Protein AF-A0A8T4NSS9-F1 (afdb_monomer_lite)

Structure (mmCIF, N/CA/C/O backbone):
data_AF-A0A8T4NSS9-F1
#
_entry.id   AF-A0A8T4NSS9-F1
#
loop_
_atom_site.group_PDB
_atom_site.id
_atom_site.type_symbol
_atom_site.label_atom_id
_atom_site.label_alt_id
_atom_site.label_comp_id
_atom_site.label_asym_id
_atom_site.label_entity_id
_atom_site.label_seq_id
_atom_site.pdbx_PDB_ins_code
_atom_site.Cartn_x
_atom_site.Cartn_y
_atom_site.Cartn_z
_atom_site.occupancy
_atom_site.B_iso_or_equiv
_atom_site.auth_seq_id
_atom_site.auth_comp_id
_atom_site.auth_asym_id
_atom_site.auth_atom_id
_atom_site.pdbx_PDB_model_num
ATOM 1 N N . MET A 1 1 ? 9.723 -18.872 -25.851 1.00 41.88 1 MET A N 1
ATOM 2 C CA . MET A 1 1 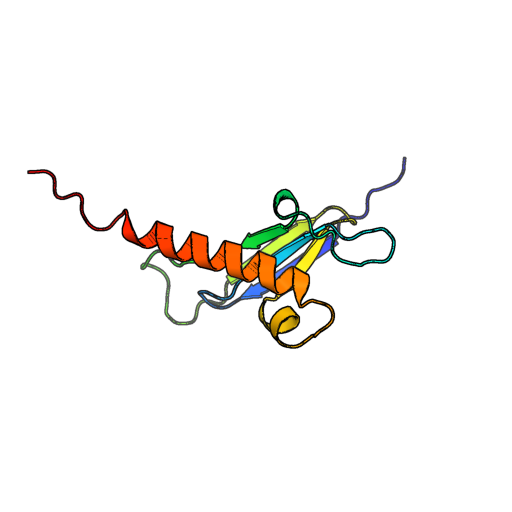? 8.689 -18.850 -24.790 1.00 41.88 1 MET A CA 1
ATOM 3 C C . MET A 1 1 ? 9.350 -18.516 -23.459 1.00 41.88 1 MET A C 1
ATOM 5 O O . MET A 1 1 ? 9.957 -19.388 -22.855 1.00 41.88 1 MET A O 1
ATOM 9 N N . THR A 1 2 ? 9.300 -17.266 -23.005 1.00 45.50 2 THR A N 1
ATOM 10 C CA . THR A 1 2 ? 9.871 -16.877 -21.705 1.00 45.50 2 THR A CA 1
ATOM 11 C C . THR A 1 2 ? 8.854 -17.190 -20.611 1.00 45.50 2 THR A C 1
ATOM 13 O O . THR A 1 2 ? 7.790 -16.571 -20.555 1.00 45.50 2 THR A O 1
ATOM 16 N N . ARG A 1 3 ? 9.149 -18.182 -19.758 1.00 47.44 3 ARG A N 1
ATOM 17 C CA . ARG A 1 3 ? 8.378 -18.433 -18.532 1.00 47.44 3 ARG A CA 1
ATOM 18 C C . ARG A 1 3 ? 8.410 -17.145 -17.707 1.00 47.44 3 ARG A C 1
ATOM 20 O O . ARG A 1 3 ? 9.460 -16.765 -17.202 1.00 47.44 3 ARG A O 1
ATOM 27 N N . LYS A 1 4 ? 7.274 -16.450 -17.597 1.00 52.59 4 LYS A N 1
ATOM 28 C CA . LYS A 1 4 ? 7.109 -15.390 -16.598 1.00 52.59 4 LYS A CA 1
ATOM 29 C C . LYS A 1 4 ? 7.198 -16.081 -15.243 1.00 52.59 4 LYS A C 1
ATOM 31 O O . LYS A 1 4 ? 6.289 -16.839 -14.908 1.00 52.59 4 LYS A O 1
ATOM 36 N N . SER A 1 5 ? 8.303 -15.894 -14.522 1.00 58.16 5 SER A N 1
ATOM 37 C CA . SER A 1 5 ? 8.415 -16.409 -13.159 1.00 58.16 5 SER A CA 1
ATOM 38 C C . SER A 1 5 ? 7.242 -15.857 -12.354 1.00 58.16 5 SER A C 1
ATOM 40 O O . SER A 1 5 ? 6.899 -14.677 -12.456 1.00 58.16 5 SER A O 1
ATOM 42 N N . ARG A 1 6 ? 6.557 -16.750 -11.649 1.00 58.16 6 ARG A N 1
ATOM 43 C CA . ARG A 1 6 ? 5.511 -16.395 -10.698 1.00 58.16 6 ARG A CA 1
ATOM 44 C C . ARG A 1 6 ? 6.163 -16.380 -9.333 1.00 58.16 6 ARG A C 1
ATOM 46 O O . ARG A 1 6 ? 6.881 -17.320 -8.998 1.00 58.16 6 ARG A O 1
ATOM 53 N N . THR A 1 7 ? 5.963 -15.300 -8.591 1.00 59.81 7 THR A N 1
ATOM 54 C CA . THR A 1 7 ? 6.427 -15.226 -7.208 1.00 59.81 7 THR A CA 1
ATOM 55 C C . THR A 1 7 ? 5.229 -15.498 -6.322 1.00 59.81 7 THR A C 1
ATOM 57 O O . THR A 1 7 ? 4.248 -14.758 -6.369 1.00 59.81 7 THR A O 1
ATOM 60 N N . THR A 1 8 ? 5.306 -16.576 -5.546 1.00 63.66 8 THR A N 1
ATOM 61 C CA . THR A 1 8 ? 4.315 -16.887 -4.519 1.00 63.66 8 THR A CA 1
ATOM 62 C C . THR A 1 8 ? 4.828 -16.364 -3.191 1.00 63.66 8 THR A C 1
ATOM 64 O O . THR A 1 8 ? 5.898 -16.769 -2.740 1.00 63.66 8 THR A O 1
ATOM 67 N N . LEU A 1 9 ? 4.071 -15.461 -2.571 1.00 68.06 9 LEU A N 1
ATOM 68 C CA . LEU A 1 9 ? 4.373 -14.959 -1.236 1.00 68.06 9 LEU A CA 1
ATOM 69 C C . LEU A 1 9 ? 3.238 -15.324 -0.285 1.00 68.06 9 LEU A C 1
ATOM 71 O O . LEU A 1 9 ? 2.070 -15.044 -0.566 1.00 68.06 9 LEU A O 1
ATOM 75 N N . THR A 1 10 ? 3.610 -15.911 0.848 1.00 69.00 10 THR A N 1
ATOM 76 C CA . THR A 1 10 ? 2.705 -16.188 1.958 1.00 69.00 10 THR A CA 1
ATOM 77 C C . THR A 1 10 ? 2.972 -15.181 3.071 1.00 69.00 10 THR A C 1
ATOM 79 O O . THR A 1 10 ? 4.077 -15.127 3.608 1.00 69.00 10 THR A O 1
ATOM 82 N N . LEU A 1 11 ? 1.972 -14.371 3.414 1.00 70.19 11 LEU A N 1
ATOM 83 C CA . LEU A 1 11 ? 2.066 -13.369 4.478 1.00 70.19 11 LEU A CA 1
ATOM 84 C C . LEU A 1 11 ? 1.059 -13.670 5.576 1.00 70.19 11 LEU A C 1
ATOM 86 O O . LEU A 1 11 ? -0.103 -13.933 5.285 1.00 70.19 11 LEU A O 1
ATOM 90 N N . THR A 1 12 ? 1.508 -13.573 6.821 1.00 71.69 12 THR A N 1
ATOM 91 C CA . THR A 1 12 ? 0.647 -13.638 7.997 1.00 71.69 12 THR A CA 1
ATOM 92 C C . THR A 1 12 ? 0.438 -12.229 8.541 1.00 71.69 12 THR A C 1
ATOM 94 O O . THR A 1 12 ? 1.426 -11.522 8.747 1.00 71.69 12 THR A O 1
ATOM 97 N N . ARG A 1 13 ? -0.818 -11.810 8.734 1.00 71.94 13 ARG A N 1
ATOM 98 C CA . ARG A 1 13 ? -1.173 -10.460 9.207 1.00 71.94 13 ARG A CA 1
ATOM 99 C C . ARG A 1 13 ? -2.218 -10.499 10.309 1.00 71.94 13 ARG A C 1
ATOM 101 O O . ARG A 1 13 ? -3.087 -11.372 10.293 1.00 71.94 13 ARG A O 1
ATOM 108 N N . TYR A 1 14 ? -2.123 -9.534 11.218 1.00 71.75 14 TYR A N 1
ATOM 109 C CA . TYR A 1 14 ? -3.175 -9.253 12.189 1.00 71.75 14 TYR A CA 1
ATOM 110 C C . TYR A 1 14 ? -4.272 -8.381 11.572 1.00 71.75 14 TYR A C 1
ATOM 112 O O . TYR A 1 14 ? -4.099 -7.782 10.504 1.00 71.75 14 TYR A O 1
ATOM 120 N N . GLU A 1 15 ? -5.416 -8.315 12.250 1.00 73.25 15 GLU A N 1
ATOM 121 C CA . GLU A 1 15 ? -6.523 -7.460 11.838 1.00 73.25 15 GLU A CA 1
ATOM 122 C C . GLU A 1 15 ? -6.076 -6.000 11.701 1.00 73.25 15 GLU A C 1
ATOM 124 O O . GLU A 1 15 ? -5.330 -5.458 12.516 1.00 73.25 15 GLU A O 1
ATOM 129 N N . GLY A 1 16 ? -6.540 -5.351 10.633 1.00 75.19 16 GLY A N 1
ATOM 130 C CA . GLY A 1 16 ? -6.284 -3.940 10.394 1.00 75.19 16 GLY A CA 1
ATOM 131 C C . GLY A 1 16 ? -4.883 -3.614 9.879 1.00 75.19 16 GLY A C 1
ATOM 132 O O . GLY A 1 16 ? -4.687 -2.480 9.441 1.00 75.19 16 GLY A O 1
ATOM 133 N N . GLU A 1 17 ? -3.956 -4.577 9.849 1.00 83.12 17 GLU A N 1
ATOM 134 C CA . GLU A 1 17 ? -2.604 -4.390 9.331 1.00 83.12 17 GLU A CA 1
ATOM 135 C C . GLU A 1 17 ? -2.581 -4.360 7.790 1.00 83.12 17 GLU A C 1
ATOM 137 O O . GLU A 1 17 ? -2.775 -5.396 7.140 1.00 83.12 17 GLU A O 1
ATOM 142 N N . PRO A 1 18 ? -2.286 -3.211 7.153 1.00 87.38 18 PRO A N 1
ATOM 143 C CA . PRO A 1 18 ? -2.372 -3.108 5.704 1.00 87.38 18 PRO A CA 1
ATOM 144 C C . PRO A 1 18 ? -1.230 -3.841 4.996 1.00 87.38 18 PRO A C 1
ATOM 146 O O . PRO A 1 18 ? -0.083 -3.846 5.456 1.00 87.38 18 PRO A O 1
ATOM 149 N N . VAL A 1 19 ? -1.538 -4.409 3.834 1.00 88.44 19 VAL A N 1
ATOM 150 C CA . VAL A 1 19 ? -0.566 -4.917 2.862 1.00 88.44 19 VAL A CA 1
ATOM 151 C C . VAL A 1 19 ? -0.637 -4.070 1.604 1.00 88.44 19 VAL A C 1
ATOM 153 O O . VAL A 1 19 ? -1.715 -3.745 1.110 1.00 88.44 19 VAL A O 1
ATOM 156 N N . ILE A 1 20 ? 0.530 -3.710 1.088 1.00 90.69 20 ILE A N 1
ATOM 157 C CA . ILE A 1 20 ? 0.689 -2.854 -0.079 1.00 90.69 20 ILE A CA 1
ATOM 158 C C . ILE A 1 20 ? 1.192 -3.725 -1.217 1.00 90.69 20 ILE A C 1
ATOM 160 O O . ILE A 1 20 ? 2.160 -4.466 -1.059 1.00 90.69 20 ILE A O 1
ATOM 164 N N . ILE A 1 21 ? 0.552 -3.619 -2.371 1.00 90.12 21 ILE A N 1
ATOM 165 C CA . ILE A 1 21 ? 0.997 -4.247 -3.609 1.00 90.12 21 ILE A CA 1
ATOM 166 C C . ILE A 1 21 ? 1.222 -3.127 -4.611 1.00 90.12 21 ILE A C 1
ATOM 168 O O . ILE A 1 21 ? 0.304 -2.364 -4.897 1.00 90.12 21 ILE A O 1
ATOM 172 N N . TYR A 1 22 ? 2.431 -3.016 -5.142 1.00 91.38 22 TYR A N 1
ATOM 173 C CA . TYR A 1 22 ? 2.784 -1.960 -6.086 1.00 91.38 22 TYR A CA 1
ATOM 174 C C . TYR A 1 22 ? 3.587 -2.521 -7.252 1.00 91.38 22 TYR A C 1
ATOM 176 O O . TYR A 1 22 ? 4.254 -3.549 -7.127 1.00 91.38 22 TYR A O 1
ATOM 184 N N . GLN A 1 23 ? 3.521 -1.857 -8.402 1.00 90.81 23 GLN A N 1
ATOM 185 C CA . GLN A 1 23 ? 4.392 -2.184 -9.523 1.00 90.81 23 GLN A CA 1
ATOM 186 C C . GLN A 1 23 ? 5.757 -1.509 -9.345 1.00 90.81 23 GLN A C 1
ATOM 188 O O . GLN A 1 23 ? 5.812 -0.324 -9.037 1.00 90.81 23 GLN A O 1
ATOM 193 N N . ALA A 1 24 ? 6.842 -2.244 -9.571 1.00 89.81 24 ALA A N 1
ATOM 194 C CA . ALA A 1 24 ? 8.201 -1.724 -9.592 1.00 89.81 24 ALA A CA 1
ATOM 195 C C . ALA A 1 24 ? 8.723 -1.557 -11.031 1.00 89.81 24 ALA A C 1
ATOM 197 O O . ALA A 1 24 ? 8.316 -2.292 -11.941 1.00 89.81 24 ALA A O 1
ATOM 198 N N . ASN A 1 25 ? 9.623 -0.593 -11.234 1.00 90.06 25 ASN A N 1
ATOM 199 C CA . ASN A 1 25 ? 10.362 -0.406 -12.482 1.00 90.06 25 ASN A CA 1
ATOM 200 C C . ASN A 1 25 ? 11.476 -1.470 -12.638 1.00 90.06 25 ASN A C 1
ATOM 202 O O . ASN A 1 25 ? 11.613 -2.387 -11.824 1.00 90.06 25 ASN A O 1
ATOM 206 N N . ALA A 1 26 ? 12.272 -1.376 -13.708 1.00 86.94 26 ALA A N 1
ATOM 207 C CA . ALA A 1 26 ? 13.360 -2.324 -13.968 1.00 86.94 26 ALA A CA 1
ATOM 208 C C . ALA A 1 26 ? 14.481 -2.269 -12.909 1.00 86.94 26 ALA A C 1
ATOM 210 O O . ALA A 1 26 ? 15.185 -3.257 -12.717 1.00 86.94 26 ALA A O 1
ATOM 211 N N . GLN A 1 27 ? 14.615 -1.139 -12.213 1.00 87.12 27 GLN A N 1
ATOM 212 C CA . GLN A 1 27 ? 15.566 -0.883 -11.131 1.00 87.12 27 GLN A CA 1
ATOM 213 C C . GLN A 1 27 ? 15.048 -1.377 -9.769 1.00 87.12 27 GLN A C 1
ATOM 215 O O . GLN A 1 27 ? 15.797 -1.408 -8.799 1.00 87.12 27 GLN A O 1
ATOM 220 N N . GLY A 1 28 ? 13.788 -1.817 -9.697 1.00 85.31 28 GLY A N 1
ATOM 221 C CA . GLY A 1 28 ? 13.154 -2.283 -8.466 1.00 85.31 28 GLY A CA 1
ATOM 222 C C . GLY A 1 28 ? 12.481 -1.182 -7.646 1.00 85.31 28 GLY A C 1
ATOM 223 O O . GLY A 1 28 ? 11.932 -1.487 -6.589 1.00 85.31 28 GLY A O 1
ATOM 224 N N . GLU A 1 29 ? 12.463 0.057 -8.134 1.00 89.69 29 GLU A N 1
ATOM 225 C CA . GLU A 1 29 ? 11.840 1.191 -7.451 1.00 89.69 29 GLU A CA 1
ATOM 226 C C . GLU A 1 29 ? 10.323 1.219 -7.695 1.00 89.69 29 GLU A C 1
ATOM 228 O O . GLU A 1 29 ? 9.867 0.825 -8.778 1.00 89.69 29 GLU A O 1
ATOM 233 N N . PRO A 1 30 ? 9.515 1.694 -6.731 1.00 91.81 30 PRO A N 1
ATOM 234 C CA . PRO A 1 30 ? 8.072 1.818 -6.903 1.00 91.81 30 PRO A CA 1
ATOM 235 C C . PRO A 1 30 ? 7.694 2.758 -8.052 1.00 91.81 30 PRO A C 1
ATOM 237 O O . PRO A 1 30 ? 8.179 3.880 -8.149 1.00 91.81 30 PRO A O 1
ATOM 240 N N . ILE A 1 31 ? 6.745 2.340 -8.886 1.00 93.75 31 ILE A N 1
ATOM 241 C CA . ILE A 1 31 ? 6.062 3.234 -9.822 1.00 93.75 31 ILE A CA 1
ATOM 242 C C . ILE A 1 31 ? 4.965 3.965 -9.040 1.00 93.75 31 ILE A C 1
ATOM 244 O O . ILE A 1 31 ? 3.978 3.349 -8.635 1.00 93.75 31 ILE A O 1
ATOM 248 N N . LEU A 1 32 ? 5.133 5.274 -8.841 1.00 93.62 32 LEU A N 1
ATOM 249 C CA . LEU A 1 32 ? 4.282 6.135 -8.002 1.00 93.62 32 LEU A CA 1
ATOM 250 C C . LEU A 1 32 ? 2.970 6.568 -8.681 1.00 93.62 32 LEU A C 1
ATOM 252 O O . LEU A 1 32 ? 2.517 7.702 -8.566 1.00 93.62 32 LEU A O 1
ATOM 256 N N . ASP A 1 33 ? 2.349 5.637 -9.396 1.00 92.50 33 ASP A N 1
ATOM 257 C CA . ASP A 1 33 ? 1.029 5.791 -9.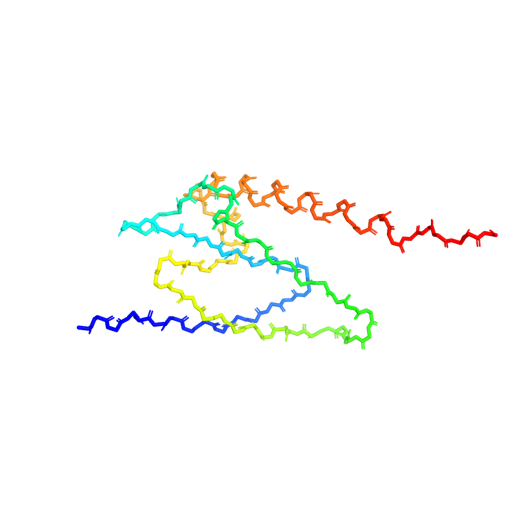997 1.00 92.50 33 ASP A CA 1
ATOM 258 C C . ASP A 1 33 ? -0.021 5.218 -9.025 1.00 92.50 33 ASP A C 1
ATOM 260 O O . ASP A 1 33 ? 0.005 4.010 -8.747 1.00 92.50 33 ASP A O 1
ATOM 264 N N . PRO A 1 34 ? -0.951 6.036 -8.491 1.00 91.31 34 PRO A N 1
ATOM 265 C CA . PRO A 1 34 ? -1.979 5.567 -7.571 1.00 91.31 34 PRO A CA 1
ATOM 266 C C . PRO A 1 34 ? -2.798 4.389 -8.104 1.00 91.31 34 PRO A C 1
ATOM 268 O O . PRO A 1 34 ? -3.217 3.556 -7.300 1.00 91.31 34 PRO A O 1
ATOM 271 N N . ASP A 1 35 ? -3.010 4.266 -9.414 1.00 89.62 35 ASP A N 1
ATOM 272 C CA . ASP A 1 35 ? -3.801 3.173 -9.996 1.00 89.62 35 ASP A CA 1
ATOM 273 C C . ASP A 1 35 ? -3.032 1.844 -10.030 1.00 89.62 35 ASP A C 1
ATOM 275 O O . ASP A 1 35 ? -3.622 0.765 -10.115 1.00 89.62 35 ASP A O 1
ATOM 279 N N . ARG A 1 36 ? -1.705 1.898 -9.883 1.00 89.81 36 ARG A N 1
ATOM 280 C CA . ARG A 1 36 ? -0.816 0.726 -9.816 1.00 89.81 36 ARG A CA 1
ATOM 281 C C . ARG A 1 36 ? -0.468 0.311 -8.392 1.00 89.81 36 ARG A C 1
ATOM 283 O O . ARG A 1 36 ? 0.254 -0.672 -8.209 1.00 89.81 36 ARG A O 1
ATOM 290 N N . ILE A 1 37 ? -0.974 1.044 -7.402 1.00 92.00 37 ILE A N 1
ATOM 291 C CA . ILE A 1 37 ? -0.764 0.792 -5.979 1.00 92.00 37 ILE A CA 1
ATOM 292 C C . ILE A 1 37 ? -2.083 0.314 -5.371 1.00 92.00 37 ILE A C 1
ATOM 294 O O . ILE A 1 37 ? -3.052 1.068 -5.226 1.00 92.00 37 ILE A O 1
ATOM 298 N N . LEU A 1 38 ? -2.111 -0.952 -4.977 1.00 89.06 38 LEU A N 1
ATOM 299 C CA . LEU A 1 38 ? -3.211 -1.555 -4.245 1.00 89.06 38 LEU A CA 1
ATOM 300 C C . LEU A 1 38 ? -2.863 -1.608 -2.758 1.00 89.06 38 LEU A C 1
ATOM 302 O O . LEU A 1 38 ? -1.761 -1.990 -2.373 1.00 89.06 38 LEU A O 1
ATOM 306 N N . VAL A 1 39 ? -3.832 -1.248 -1.923 1.00 89.00 39 VAL A N 1
ATOM 307 C CA . VAL A 1 39 ? -3.736 -1.380 -0.471 1.00 89.00 39 VAL A CA 1
ATOM 308 C C . VAL A 1 39 ? -4.849 -2.313 -0.032 1.00 89.00 39 VAL A C 1
ATOM 310 O O . VAL A 1 39 ? -6.013 -2.086 -0.354 1.00 89.00 39 VAL A O 1
ATOM 313 N N . ILE A 1 40 ? -4.485 -3.376 0.670 1.00 84.12 40 ILE A N 1
ATOM 314 C CA . ILE A 1 40 ? -5.414 -4.363 1.207 1.00 84.12 40 ILE A CA 1
ATOM 315 C C . ILE A 1 40 ? -5.370 -4.226 2.719 1.00 84.12 40 ILE A C 1
ATOM 317 O O . ILE A 1 40 ? -4.325 -4.430 3.333 1.00 84.12 40 ILE A O 1
ATOM 321 N N . LYS A 1 41 ? -6.508 -3.884 3.316 1.00 79.50 41 LYS A N 1
ATOM 322 C CA . LYS A 1 41 ? -6.704 -3.908 4.761 1.00 79.50 41 LYS A CA 1
ATOM 323 C C . LYS A 1 41 ? -7.710 -5.008 5.061 1.00 79.50 41 LYS A C 1
ATOM 325 O O . LYS A 1 41 ? -8.831 -4.960 4.564 1.00 79.50 41 LYS A O 1
ATOM 330 N N . LEU A 1 42 ? -7.294 -6.004 5.829 1.00 71.00 42 LEU A N 1
ATOM 331 C CA . LEU A 1 42 ? -8.190 -7.068 6.263 1.00 71.00 42 LEU A CA 1
ATOM 332 C C . LEU A 1 42 ? -9.080 -6.510 7.380 1.00 71.00 42 LEU A C 1
ATOM 334 O O . LEU A 1 42 ? -8.561 -6.051 8.399 1.00 71.00 42 LEU A O 1
ATOM 338 N N . 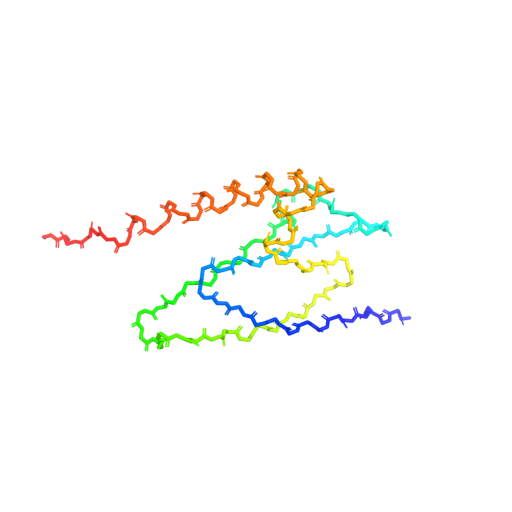SER A 1 43 ? -10.394 -6.502 7.162 1.00 62.44 43 SER A N 1
ATOM 339 C CA . SER A 1 43 ? -11.395 -6.276 8.205 1.00 62.44 43 SER A CA 1
ATOM 340 C C . SER A 1 43 ? -12.092 -7.597 8.505 1.00 62.44 43 SER A C 1
ATOM 342 O O . SER A 1 43 ? -12.482 -8.322 7.585 1.00 62.44 43 SER A O 1
ATOM 344 N N . GLN A 1 44 ? -12.232 -7.942 9.783 1.00 54.25 44 GLN A N 1
ATOM 345 C CA . GLN A 1 44 ? -13.020 -9.108 10.157 1.00 54.25 44 GLN A CA 1
ATOM 346 C C . GLN A 1 44 ? -14.514 -8.785 9.994 1.00 54.25 44 GLN A C 1
ATOM 348 O O . GLN A 1 44 ? -14.998 -7.729 10.406 1.00 54.25 44 GLN A O 1
ATOM 353 N N . LYS A 1 45 ? -15.292 -9.717 9.428 1.00 47.22 45 LYS A N 1
ATOM 354 C CA . LYS A 1 45 ? -16.692 -9.840 9.857 1.00 47.22 45 LYS A CA 1
ATOM 355 C C . LYS A 1 45 ? -16.646 -10.407 11.277 1.00 47.22 45 LYS A C 1
ATOM 357 O O . LYS A 1 45 ? -15.941 -11.386 11.489 1.00 47.22 45 LYS A O 1
ATOM 362 N N . LYS A 1 46 ? -17.398 -9.792 12.195 1.00 46.28 46 LYS A N 1
ATOM 363 C CA . LYS A 1 46 ? -17.479 -10.013 13.659 1.00 46.28 46 LYS A CA 1
ATOM 364 C C . LYS A 1 46 ? -17.622 -11.463 14.187 1.00 46.28 46 LYS A C 1
ATOM 366 O O . LYS A 1 46 ? -17.851 -11.628 15.377 1.00 46.28 46 LYS A O 1
ATOM 371 N N . GLU A 1 47 ? -17.524 -12.500 13.362 1.00 47.66 47 GLU A N 1
ATOM 372 C CA . GLU A 1 47 ? -17.748 -13.900 13.759 1.00 47.66 47 GLU A CA 1
ATOM 373 C C . GLU A 1 47 ? -16.471 -14.738 13.936 1.00 47.66 47 GLU A C 1
ATOM 375 O O . GLU A 1 47 ? -16.581 -15.919 14.249 1.00 47.66 47 GLU A O 1
ATOM 380 N N . TYR A 1 48 ? -15.273 -14.164 13.788 1.00 45.06 48 TYR A N 1
ATOM 381 C CA . TYR A 1 48 ? -14.014 -14.910 13.913 1.00 45.06 48 TYR A CA 1
ATOM 382 C C . TYR A 1 48 ? -13.088 -14.312 14.985 1.00 45.06 48 TYR A C 1
ATOM 384 O O . TYR A 1 48 ? -13.135 -13.118 15.258 1.00 45.06 48 TYR A O 1
ATOM 392 N N . LEU A 1 49 ? -12.345 -15.180 15.676 1.00 47.22 49 LEU A N 1
ATOM 393 C CA . LEU A 1 49 ? -11.876 -15.005 17.056 1.00 47.22 49 LEU A CA 1
ATOM 394 C C . LEU A 1 49 ? -10.781 -13.934 17.237 1.00 47.22 49 LEU A C 1
ATOM 396 O O . LEU A 1 49 ? -9.902 -13.744 16.391 1.00 47.22 49 LEU A O 1
ATOM 400 N N . GLU A 1 50 ? -10.786 -13.305 18.419 1.00 47.47 50 GLU A N 1
ATOM 401 C CA . GLU A 1 50 ? -9.656 -12.550 18.968 1.00 47.47 50 GLU A CA 1
ATOM 402 C C . GLU A 1 50 ? -8.398 -13.440 18.887 1.00 47.47 50 GLU A C 1
ATOM 404 O O . GLU A 1 50 ? -8.360 -14.486 19.534 1.00 47.47 50 GLU A O 1
ATOM 409 N N . ASN A 1 51 ? -7.394 -13.046 18.087 1.00 52.91 51 ASN A N 1
ATOM 410 C CA . ASN A 1 51 ? -6.106 -13.725 17.795 1.00 52.91 51 ASN A CA 1
ATOM 411 C C . ASN A 1 51 ? -5.945 -14.410 16.419 1.00 52.91 51 ASN A C 1
ATOM 413 O 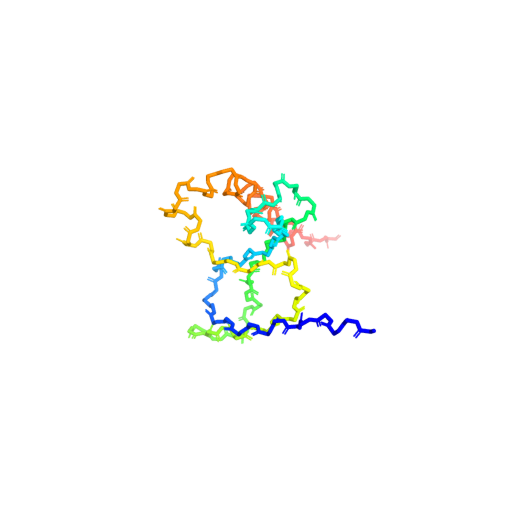O . ASN A 1 51 ? -4.925 -15.069 16.190 1.00 52.91 51 ASN A O 1
ATOM 417 N N . GLU A 1 52 ? -6.861 -14.238 15.463 1.00 57.41 52 GLU A N 1
ATOM 418 C CA . GLU A 1 52 ? -6.688 -14.857 14.142 1.00 57.41 52 GLU A CA 1
ATOM 419 C C . GLU A 1 52 ? -5.660 -14.141 13.244 1.00 57.41 52 GLU A C 1
ATOM 421 O O . GLU A 1 52 ? -5.888 -13.084 12.658 1.00 57.41 52 GLU A O 1
ATOM 426 N N . GLN A 1 53 ? -4.503 -14.783 13.104 1.00 59.56 53 GLN A N 1
ATOM 427 C CA . GLN A 1 53 ? -3.500 -14.499 12.086 1.00 59.56 53 GLN A CA 1
ATOM 428 C C . GLN A 1 53 ? -3.994 -14.972 10.708 1.00 59.56 53 GLN A C 1
ATOM 430 O O . GLN A 1 53 ? -4.108 -16.173 10.455 1.00 59.56 53 GLN A O 1
ATOM 435 N N . MET A 1 54 ? -4.236 -14.049 9.776 1.00 60.59 54 MET A N 1
ATOM 436 C CA . MET A 1 54 ? -4.671 -14.406 8.422 1.00 60.59 54 MET A CA 1
ATOM 437 C C . MET A 1 54 ? -3.477 -14.684 7.512 1.00 60.59 54 MET A C 1
ATOM 439 O O . MET A 1 54 ? -2.611 -13.827 7.324 1.00 60.59 54 MET A O 1
ATOM 443 N N . ARG A 1 55 ? -3.453 -15.875 6.901 1.00 63.72 55 ARG A N 1
ATOM 444 C CA . ARG A 1 55 ? -2.454 -16.267 5.901 1.00 63.72 55 ARG A CA 1
ATOM 445 C C . ARG A 1 55 ? -2.941 -15.922 4.492 1.00 63.72 55 ARG A C 1
ATOM 447 O O . ARG A 1 55 ? -3.838 -16.570 3.961 1.00 63.72 55 ARG A O 1
ATOM 454 N N . MET A 1 56 ? -2.313 -14.937 3.860 1.00 64.06 56 MET A N 1
ATOM 455 C CA . MET A 1 56 ? -2.607 -14.527 2.486 1.00 64.06 56 MET A CA 1
ATOM 456 C C . MET A 1 56 ? -1.624 -15.144 1.498 1.00 64.06 56 MET A C 1
ATOM 458 O O . MET A 1 56 ? -0.423 -15.173 1.761 1.00 64.06 56 MET A O 1
ATOM 462 N N . HIS A 1 57 ? -2.141 -15.588 0.352 1.00 65.38 57 HIS A N 1
ATOM 463 C CA . HIS A 1 57 ? -1.354 -16.087 -0.772 1.00 65.38 57 HIS A CA 1
ATOM 464 C C . HIS A 1 57 ? -1.473 -15.118 -1.941 1.00 65.38 57 HIS A C 1
ATOM 466 O O . HIS A 1 57 ? -2.577 -14.824 -2.397 1.00 65.38 57 HIS A O 1
ATOM 472 N N . PHE A 1 58 ? -0.334 -14.651 -2.442 1.00 68.00 58 PHE A N 1
ATOM 473 C CA . PHE A 1 58 ? -0.282 -13.770 -3.601 1.00 68.00 58 PHE A CA 1
ATOM 474 C C . PHE A 1 58 ? 0.452 -14.461 -4.748 1.00 68.00 58 PHE A C 1
ATOM 476 O O . PHE A 1 58 ? 1.589 -14.892 -4.569 1.00 68.00 58 PHE A O 1
ATOM 483 N N . ASP A 1 59 ? -0.192 -14.545 -5.914 1.00 66.69 59 ASP A N 1
ATOM 484 C CA . ASP A 1 59 ? 0.445 -14.891 -7.190 1.00 66.69 59 ASP A CA 1
ATOM 485 C C . ASP A 1 59 ? 0.568 -13.599 -8.001 1.00 66.69 59 ASP A C 1
ATOM 487 O O . ASP A 1 59 ? -0.420 -13.075 -8.525 1.00 66.69 59 ASP A O 1
ATOM 491 N N . THR A 1 60 ? 1.771 -13.025 -8.033 1.00 65.31 60 THR A N 1
ATOM 492 C CA . THR A 1 60 ? 2.018 -11.766 -8.737 1.00 65.31 60 THR A CA 1
ATOM 493 C C . THR A 1 60 ? 2.955 -11.963 -9.922 1.00 65.31 60 THR A C 1
ATOM 495 O O . THR A 1 60 ? 3.861 -12.802 -9.933 1.00 65.31 60 THR A O 1
ATOM 498 N N . ARG A 1 61 ? 2.742 -11.150 -10.965 1.00 71.50 61 ARG A N 1
ATOM 499 C CA . ARG A 1 61 ? 3.714 -11.018 -12.059 1.00 71.50 61 ARG A CA 1
ATOM 500 C C . ARG A 1 61 ? 5.006 -10.425 -11.485 1.00 71.50 61 ARG A C 1
ATOM 502 O O . ARG A 1 61 ? 4.923 -9.557 -10.627 1.00 71.50 61 ARG A O 1
ATOM 509 N N . ASN A 1 62 ? 6.169 -10.795 -12.032 1.00 69.50 62 ASN A N 1
ATOM 510 C CA . ASN A 1 62 ? 7.492 -10.312 -11.588 1.00 69.50 62 ASN A CA 1
ATOM 511 C C . ASN A 1 62 ? 7.630 -8.789 -11.395 1.00 69.50 62 ASN A C 1
ATOM 513 O O . ASN A 1 62 ? 8.504 -8.354 -10.652 1.00 69.50 62 ASN A O 1
ATOM 517 N N . SER A 1 63 ? 6.807 -7.981 -12.068 1.00 81.38 63 SER A N 1
ATOM 518 C CA . SER A 1 63 ? 6.822 -6.524 -11.934 1.00 81.38 63 SER A CA 1
ATOM 519 C C . SER A 1 63 ? 6.107 -6.003 -10.687 1.00 81.38 63 SER A C 1
ATOM 521 O O . SER A 1 63 ? 6.202 -4.817 -10.419 1.00 81.38 63 SER A O 1
ATOM 523 N N . TYR A 1 64 ? 5.356 -6.829 -9.957 1.00 85.75 64 TYR A N 1
ATOM 524 C CA . TYR A 1 64 ? 4.639 -6.414 -8.753 1.00 85.75 64 TYR A CA 1
ATOM 525 C C . TYR A 1 64 ? 5.358 -6.896 -7.499 1.00 85.75 64 TYR A C 1
ATOM 527 O O . TYR A 1 64 ? 5.735 -8.064 -7.380 1.00 85.75 64 TYR A O 1
ATOM 535 N N . ARG A 1 65 ? 5.511 -5.980 -6.550 1.00 86.44 65 ARG A N 1
ATOM 536 C CA . ARG A 1 65 ? 6.092 -6.201 -5.232 1.00 86.44 65 ARG A CA 1
ATOM 537 C C . ARG A 1 65 ? 5.014 -6.089 -4.171 1.00 86.44 65 ARG A C 1
ATOM 539 O O . ARG A 1 65 ? 4.002 -5.421 -4.364 1.00 86.44 65 ARG A O 1
ATOM 546 N N . ILE A 1 66 ? 5.250 -6.774 -3.062 1.00 87.69 66 ILE A N 1
ATOM 547 C CA . ILE A 1 66 ? 4.356 -6.800 -1.912 1.00 87.69 66 ILE A CA 1
ATOM 548 C C . ILE A 1 66 ? 5.162 -6.315 -0.719 1.00 87.69 66 ILE A C 1
ATOM 550 O O . ILE A 1 66 ? 6.282 -6.778 -0.502 1.00 87.69 66 ILE A O 1
ATOM 554 N N . LEU A 1 67 ? 4.599 -5.385 0.038 1.00 88.62 67 LEU A N 1
ATOM 555 C CA . LEU A 1 67 ? 5.262 -4.752 1.162 1.00 88.62 67 LEU A CA 1
ATOM 556 C C . LEU A 1 67 ? 4.284 -4.593 2.317 1.00 88.62 67 LEU A C 1
ATOM 558 O O . LEU A 1 67 ? 3.081 -4.409 2.125 1.00 88.62 67 LEU A O 1
ATOM 562 N N . ARG A 1 68 ? 4.807 -4.697 3.533 1.00 89.25 68 ARG A N 1
ATOM 563 C CA . ARG A 1 68 ? 4.018 -4.458 4.736 1.00 89.25 68 ARG A CA 1
ATOM 564 C C . ARG A 1 68 ? 4.068 -2.975 5.072 1.00 89.25 68 ARG A C 1
ATOM 566 O O . ARG A 1 68 ? 5.103 -2.338 4.874 1.00 89.25 68 ARG A O 1
ATOM 573 N N . TYR A 1 69 ? 2.960 -2.436 5.565 1.00 89.94 69 TYR A N 1
ATOM 574 C CA . TYR A 1 69 ? 2.855 -1.008 5.852 1.00 89.94 69 TYR A CA 1
ATOM 575 C C . TYR A 1 69 ? 3.911 -0.528 6.867 1.00 89.94 69 TYR A C 1
ATOM 577 O O . TYR A 1 69 ? 4.546 0.495 6.649 1.00 89.94 69 TYR A O 1
ATOM 585 N N . GLU A 1 70 ? 4.235 -1.330 7.883 1.00 90.19 70 GLU A N 1
ATOM 586 C CA . GLU A 1 70 ? 5.264 -0.999 8.876 1.00 90.19 70 GLU A CA 1
ATOM 587 C C . GLU A 1 70 ? 6.687 -0.848 8.303 1.00 90.19 70 GLU A C 1
ATOM 589 O O . GLU A 1 70 ? 7.555 -0.290 8.972 1.00 90.19 70 GLU A O 1
ATOM 594 N N . ILE A 1 71 ? 6.949 -1.354 7.089 1.00 90.44 71 ILE A N 1
ATOM 595 C CA . ILE A 1 71 ? 8.241 -1.170 6.413 1.00 90.44 71 ILE A CA 1
ATOM 596 C C . ILE A 1 71 ? 8.307 0.222 5.790 1.00 90.44 71 ILE A C 1
ATOM 598 O O . ILE A 1 71 ? 9.280 0.937 6.006 1.00 90.44 71 ILE A O 1
ATOM 602 N N . ILE A 1 72 ? 7.252 0.642 5.083 1.00 91.19 72 ILE A N 1
ATOM 603 C CA . ILE A 1 72 ? 7.215 1.974 4.459 1.00 91.19 72 ILE A CA 1
ATOM 604 C C . ILE A 1 72 ? 7.087 3.108 5.477 1.00 91.19 72 ILE A C 1
ATOM 606 O O . ILE A 1 72 ? 7.379 4.250 5.150 1.00 91.19 72 ILE A O 1
ATOM 610 N N . GLU A 1 73 ? 6.645 2.818 6.704 1.00 90.38 73 GLU A N 1
ATOM 611 C CA . GLU A 1 73 ? 6.645 3.804 7.789 1.00 90.38 73 GLU A CA 1
ATOM 612 C C . GLU A 1 73 ? 8.043 4.124 8.315 1.00 90.38 73 GLU A C 1
ATOM 614 O O . GLU A 1 73 ? 8.247 5.209 8.851 1.00 90.38 73 GLU A O 1
ATOM 619 N N . LYS A 1 74 ? 8.986 3.183 8.198 1.00 91.19 74 LYS A N 1
ATOM 620 C CA . LYS A 1 74 ? 10.318 3.283 8.812 1.00 91.19 74 LYS A CA 1
ATOM 621 C C . LYS A 1 74 ? 11.420 3.654 7.828 1.00 91.19 74 LYS A C 1
ATOM 623 O O . LYS A 1 74 ? 12.494 4.050 8.264 1.00 91.19 74 LYS A O 1
ATOM 628 N N . ASP A 1 75 ? 11.176 3.477 6.536 1.00 91.31 75 ASP A N 1
ATOM 629 C CA . ASP A 1 75 ? 12.178 3.650 5.492 1.00 91.31 75 ASP A CA 1
ATOM 630 C C . ASP A 1 75 ? 11.863 4.892 4.647 1.00 91.31 75 ASP A C 1
ATOM 632 O O . ASP A 1 75 ? 10.849 4.961 3.946 1.00 91.31 75 ASP A O 1
ATOM 636 N N . GLU A 1 76 ? 12.757 5.881 4.728 1.00 89.88 76 GLU A N 1
ATOM 637 C CA . GLU A 1 76 ? 12.642 7.179 4.054 1.00 89.88 76 GLU A CA 1
ATOM 638 C C . GLU A 1 76 ? 12.582 7.051 2.527 1.00 89.88 76 GLU A C 1
ATOM 640 O O . GLU A 1 76 ? 11.955 7.883 1.867 1.00 89.88 76 GLU A O 1
ATOM 645 N N . ASN A 1 77 ? 13.129 5.970 1.957 1.00 89.00 77 ASN A N 1
ATOM 646 C CA . ASN A 1 77 ? 13.071 5.712 0.516 1.00 89.00 77 ASN A CA 1
ATOM 647 C C . ASN A 1 77 ? 11.635 5.502 0.010 1.00 89.00 77 ASN A C 1
ATOM 649 O O . ASN A 1 77 ? 11.377 5.577 -1.190 1.00 89.00 77 ASN A O 1
ATOM 653 N N . PHE A 1 78 ? 10.681 5.242 0.910 1.00 92.50 78 PHE A N 1
ATOM 654 C CA . PHE A 1 78 ? 9.276 5.034 0.571 1.00 92.50 78 PHE A CA 1
ATOM 655 C C . PHE A 1 78 ? 8.369 6.206 0.952 1.00 92.50 78 PHE A C 1
ATOM 657 O O . PHE A 1 78 ? 7.151 6.042 0.923 1.00 92.50 78 PHE A O 1
ATOM 664 N N . LEU A 1 79 ? 8.904 7.389 1.271 1.00 92.31 79 LEU A N 1
ATOM 665 C CA . LEU A 1 79 ? 8.101 8.523 1.749 1.00 92.31 79 LEU A CA 1
ATOM 666 C C . LEU A 1 79 ? 6.974 8.923 0.775 1.00 92.31 79 LEU A C 1
ATOM 668 O O . LEU A 1 79 ? 5.828 9.124 1.187 1.00 92.31 79 LEU A O 1
ATOM 672 N N . GLU A 1 80 ? 7.257 8.958 -0.528 1.00 93.69 80 GLU A N 1
ATOM 673 C CA . GLU A 1 80 ? 6.242 9.252 -1.550 1.00 93.69 80 GLU A CA 1
ATOM 674 C C . GLU A 1 80 ? 5.214 8.120 -1.695 1.00 93.69 80 GLU A C 1
ATOM 676 O O . GLU A 1 80 ? 4.005 8.369 -1.738 1.00 93.69 80 GLU A O 1
ATOM 681 N N . LEU A 1 81 ? 5.670 6.862 -1.687 1.00 94.44 81 LEU A N 1
ATOM 682 C CA . LEU A 1 81 ? 4.785 5.695 -1.701 1.00 94.44 81 LEU A CA 1
ATOM 683 C C . LEU A 1 81 ? 3.855 5.701 -0.477 1.00 94.44 81 LEU A C 1
ATOM 685 O O . LEU A 1 81 ? 2.656 5.441 -0.608 1.00 94.44 81 LEU A O 1
ATOM 689 N N . LYS A 1 82 ? 4.386 6.047 0.699 1.00 94.38 82 LYS A N 1
ATOM 690 C CA . LYS A 1 82 ? 3.635 6.173 1.947 1.00 94.38 82 LYS A CA 1
ATOM 691 C C . LYS A 1 82 ? 2.545 7.223 1.844 1.00 94.38 82 LYS A C 1
ATOM 693 O O . LYS A 1 82 ? 1.408 6.923 2.189 1.00 94.38 82 LYS A O 1
ATOM 698 N N . SER A 1 83 ? 2.844 8.397 1.295 1.00 94.94 83 SER A N 1
ATOM 699 C CA . SER A 1 83 ? 1.840 9.447 1.081 1.00 94.94 83 SER A CA 1
ATOM 700 C C . SER A 1 83 ? 0.635 8.945 0.264 1.00 94.94 83 SER A C 1
ATOM 702 O O . SER A 1 83 ? -0.524 9.161 0.637 1.00 94.94 83 SER A O 1
ATOM 704 N N . ILE A 1 84 ? 0.884 8.182 -0.809 1.00 94.81 84 ILE A N 1
ATOM 705 C CA . ILE A 1 84 ? -0.177 7.588 -1.640 1.00 94.81 84 ILE A CA 1
ATOM 706 C C . ILE A 1 84 ? -0.979 6.540 -0.854 1.00 94.81 84 ILE A C 1
ATOM 708 O O . ILE A 1 84 ? -2.215 6.515 -0.921 1.00 94.81 84 ILE A O 1
ATOM 712 N N . VAL A 1 85 ? -0.292 5.667 -0.114 1.00 93.50 85 VAL A N 1
ATOM 713 C CA . VAL A 1 85 ? -0.916 4.616 0.702 1.00 93.50 85 VAL A CA 1
ATOM 714 C C . VAL A 1 85 ? -1.773 5.219 1.817 1.00 93.50 85 VAL A C 1
ATOM 716 O O . VAL A 1 85 ? -2.929 4.822 1.967 1.00 93.50 85 VAL A O 1
ATOM 719 N N . ASP A 1 86 ? -1.271 6.224 2.529 1.00 93.25 86 ASP A N 1
ATOM 720 C CA . ASP A 1 86 ? -1.985 6.941 3.590 1.00 93.25 86 ASP A CA 1
ATOM 721 C C . ASP A 1 86 ? -3.262 7.587 3.060 1.00 93.25 86 ASP A C 1
ATOM 723 O O . ASP A 1 86 ? -4.334 7.477 3.664 1.00 93.25 86 ASP A O 1
ATOM 727 N N . HIS A 1 87 ? -3.181 8.214 1.886 1.00 93.69 87 HIS A N 1
ATOM 728 C CA . HIS A 1 87 ? -4.342 8.804 1.237 1.00 93.69 87 HIS A CA 1
ATOM 729 C C . HIS A 1 87 ? -5.402 7.747 0.880 1.00 93.69 87 HIS A C 1
ATOM 731 O O . HIS A 1 87 ? -6.599 7.972 1.093 1.00 93.69 87 HIS A O 1
ATOM 737 N N . LYS A 1 88 ? -4.988 6.565 0.398 1.00 91.56 88 LYS A N 1
ATOM 738 C CA . LYS A 1 88 ? -5.898 5.433 0.139 1.00 91.56 88 LYS A CA 1
ATOM 739 C C . LYS A 1 88 ? -6.522 4.900 1.430 1.00 91.56 88 LYS A C 1
ATOM 741 O O . LYS A 1 88 ? -7.741 4.746 1.488 1.00 91.56 88 LYS A O 1
ATOM 746 N N . LEU A 1 89 ? -5.727 4.690 2.478 1.00 88.50 89 LEU A N 1
ATOM 747 C CA . LEU A 1 89 ? -6.210 4.234 3.785 1.00 88.50 89 LEU A CA 1
ATOM 748 C C . LEU A 1 89 ? -7.205 5.223 4.406 1.00 88.50 89 LEU A C 1
ATOM 750 O O . LEU A 1 89 ? -8.231 4.811 4.950 1.00 88.50 89 LEU A O 1
ATOM 754 N N . LYS A 1 90 ? -6.960 6.532 4.276 1.00 88.44 90 LYS A N 1
ATOM 755 C CA . LYS A 1 90 ? -7.880 7.580 4.742 1.00 88.44 90 LYS A CA 1
ATOM 756 C C . LYS A 1 90 ? -9.233 7.516 4.028 1.00 88.44 90 LYS A C 1
ATOM 758 O O . LYS A 1 90 ? -10.262 7.677 4.678 1.00 88.44 90 LYS A O 1
ATOM 763 N N . LYS A 1 91 ? -9.249 7.234 2.720 1.00 84.69 91 LYS A N 1
ATOM 764 C CA . LYS A 1 91 ? -10.493 7.042 1.951 1.00 84.69 91 LYS A CA 1
ATOM 765 C C . LYS A 1 91 ? -11.248 5.776 2.363 1.00 84.69 91 LYS A C 1
ATOM 767 O O . LYS A 1 91 ? -12.474 5.795 2.391 1.00 84.69 91 LYS A O 1
ATOM 772 N N . MET A 1 92 ? -10.539 4.709 2.735 1.00 78.62 92 MET A N 1
ATOM 773 C CA . MET A 1 92 ? -11.158 3.465 3.219 1.00 78.62 92 MET A CA 1
ATOM 774 C C . MET A 1 92 ? -11.878 3.653 4.562 1.00 78.62 92 MET A C 1
ATOM 776 O O . MET A 1 92 ? -12.974 3.128 4.731 1.00 78.62 92 MET A O 1
ATOM 780 N N . LYS A 1 93 ? -11.329 4.469 5.476 1.00 61.31 93 LYS A N 1
ATOM 781 C CA . LYS A 1 93 ? -11.973 4.804 6.766 1.00 61.31 93 LYS A CA 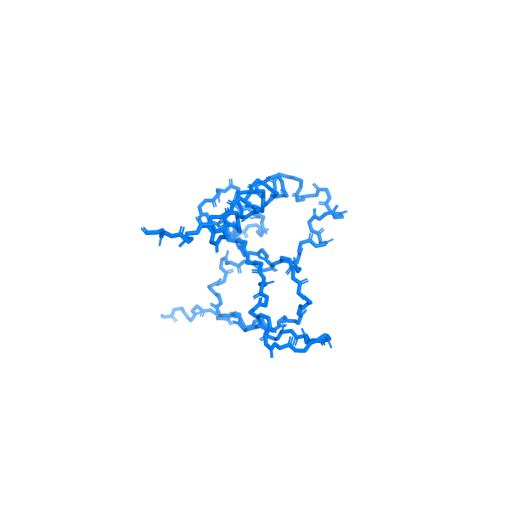1
ATOM 782 C C . LYS A 1 93 ? -13.338 5.501 6.620 1.00 61.31 93 LYS A C 1
ATOM 784 O O . LYS A 1 93 ? -14.132 5.471 7.550 1.00 61.31 93 LYS A O 1
ATOM 789 N N . GLY A 1 94 ? -13.625 6.119 5.471 1.00 47.91 94 GLY A N 1
ATOM 790 C CA . GLY A 1 94 ? -14.913 6.773 5.204 1.00 47.91 94 GLY A CA 1
ATOM 791 C C . GLY A 1 94 ? -16.012 5.840 4.683 1.00 47.91 94 GLY A C 1
ATOM 792 O O . GLY A 1 94 ? -17.167 6.254 4.605 1.00 47.91 94 GLY A O 1
ATOM 793 N N . LEU A 1 95 ? -15.682 4.597 4.309 1.00 41.97 95 LEU A N 1
ATOM 794 C CA . LEU A 1 95 ? -16.662 3.640 3.781 1.00 41.97 95 LEU A CA 1
ATOM 795 C C . LEU A 1 95 ? -17.395 2.869 4.893 1.00 41.97 95 LEU A C 1
ATOM 797 O O . LEU A 1 95 ? -18.523 2.425 4.689 1.00 41.97 95 LEU A O 1
ATOM 801 N N . GLU A 1 96 ? -16.790 2.759 6.079 1.00 44.00 96 GLU A N 1
ATOM 802 C CA . GLU A 1 96 ? -17.377 2.088 7.250 1.00 44.00 96 GLU A CA 1
ATOM 803 C C . GLU A 1 96 ? -18.571 2.874 7.838 1.00 44.00 96 GLU A C 1
ATOM 805 O O . GLU A 1 96 ? -19.433 2.294 8.493 1.00 44.00 96 GLU A O 1
ATOM 810 N N . THR A 1 97 ? -18.699 4.178 7.550 1.00 33.66 97 THR A N 1
ATOM 811 C CA . THR A 1 97 ? -19.752 5.052 8.110 1.00 33.66 97 THR A CA 1
ATOM 812 C C . THR A 1 97 ? -21.077 5.054 7.331 1.00 33.66 97 THR A C 1
ATOM 814 O O . THR A 1 97 ? -21.996 5.776 7.708 1.00 33.66 97 THR A O 1
ATOM 817 N N . ARG A 1 98 ? -21.224 4.276 6.247 1.00 36.00 98 ARG A N 1
ATOM 818 C CA . ARG A 1 98 ? -22.469 4.244 5.442 1.00 36.00 98 ARG A CA 1
ATOM 819 C C . ARG A 1 98 ? -23.312 2.973 5.571 1.00 36.00 98 ARG A C 1
ATOM 821 O O . ARG A 1 98 ? -24.377 2.914 4.971 1.00 36.00 98 ARG A O 1
ATOM 828 N N . ILE A 1 99 ? -22.892 1.992 6.372 1.00 41.31 99 ILE A N 1
ATOM 829 C CA . ILE A 1 99 ? -23.643 0.734 6.590 1.00 41.31 99 ILE A CA 1
ATOM 830 C C . ILE A 1 99 ? -24.259 0.677 8.007 1.00 41.31 99 ILE A C 1
ATOM 832 O O . ILE A 1 99 ? -24.700 -0.368 8.472 1.00 41.31 99 ILE A O 1
ATOM 836 N N . SER A 1 100 ? -24.331 1.823 8.690 1.00 43.25 100 SER A N 1
ATOM 837 C CA . SER A 1 100 ? -24.845 1.956 10.060 1.00 43.25 100 SER A CA 1
ATOM 838 C C . SER A 1 100 ? -25.886 3.075 10.121 1.00 43.25 100 SER A C 1
ATOM 840 O O . SER A 1 100 ? -25.614 4.148 10.648 1.00 43.25 100 SER A O 1
ATOM 842 N N . GLY A 1 101 ? -27.061 2.877 9.523 1.00 40.88 101 GLY A N 1
ATOM 843 C CA . GLY A 1 101 ? -28.127 3.885 9.602 1.00 40.88 101 GLY A CA 1
ATOM 844 C C . GLY A 1 101 ? -29.139 3.830 8.471 1.00 40.88 101 GLY A C 1
ATOM 845 O O . GLY A 1 101 ? -29.349 4.823 7.788 1.00 40.88 101 GLY A O 1
ATOM 846 N N . GLY A 1 102 ? -29.748 2.667 8.264 1.00 31.30 102 GLY A N 1
ATOM 847 C CA . GLY A 1 102 ? -30.863 2.483 7.341 1.00 31.30 102 GLY A CA 1
ATOM 848 C C . GLY A 1 102 ? -32.001 1.715 7.999 1.00 31.30 102 GLY A C 1
ATOM 849 O O . GLY A 1 102 ? -32.513 0.780 7.402 1.00 31.30 102 GLY A O 1
ATOM 850 N N . ASN A 1 103 ? -32.380 2.078 9.230 1.00 47.25 103 ASN A N 1
ATOM 851 C CA . ASN A 1 103 ? -33.738 1.800 9.698 1.00 47.25 103 ASN A CA 1
ATOM 852 C C . ASN A 1 103 ? -34.662 2.762 8.943 1.00 47.25 103 ASN A C 1
ATOM 854 O O . ASN A 1 103 ? -34.959 3.855 9.423 1.00 47.25 103 ASN A O 1
ATOM 858 N N . GLY A 1 104 ? -35.023 2.380 7.718 1.00 38.44 104 GLY A N 1
ATOM 859 C CA . GLY A 1 104 ? -36.161 2.959 7.020 1.00 38.44 104 GLY A CA 1
ATOM 860 C C . GLY A 1 104 ? -37.426 2.475 7.712 1.00 38.44 104 GLY A C 1
ATOM 861 O O . GLY A 1 104 ? -37.685 1.272 7.735 1.00 38.44 104 GLY A O 1
ATOM 862 N N . GLN A 1 105 ? -38.121 3.419 8.343 1.00 39.62 105 GLN A N 1
ATOM 863 C CA . GLN A 1 105 ? -39.531 3.295 8.709 1.00 39.62 105 GLN A CA 1
ATOM 864 C C . GLN A 1 105 ? -40.393 3.085 7.463 1.00 39.62 105 GLN A C 1
ATOM 866 O O . GLN A 1 105 ? -39.980 3.566 6.381 1.00 39.62 105 GLN A O 1
#

Secondary structure (DSSP, 8-state):
----PEEEEEEEE-TT--EEEEEB-TTS-B---GGGEEEE-----TTS-TT--EEEEEEEETTEEEEEHHHHTT-G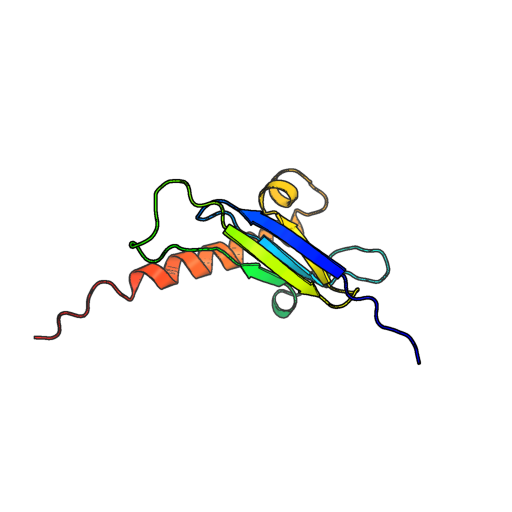GGHHHHHHHHHHHHHHTTTGGGSS-----

pLDDT: mean 73.4, std 19.14, range [31.3, 94.94]

Sequence (105 aa):
MTRKSRTTLTLTRYEGEPVIIYQANAQGEPILDPDRILVIKLSQKKEYLENEQMRMHFDTRNSYRILRYEIIEKDENFLELKSIVDHKLKKMKGLETRISGGNGQ

Foldseek 3Di:
DDPQDWDKDKDWDDAQWKKKKAFADPVRAGDLDLVRIDIDGDHDDPPDDDPDTDIDIDTDGPRMDMDTLVVLVVDPSCVSVNVSNVVVVVVVVVVVVPVPDPPDD

Radius of gyration: 16.59 Å; chains: 1; bounding box: 55×28×44 Å